Protein AF-A0A0C9UMD0-F1 (afdb_monomer)

Sequence (68 aa):
FIEGKPGCGKTYLIDAIASWLRSQGHIALVVEFSELAATLYEHGRTAHSMFNIPVQEVSANIINTLQT

Secondary structure (DSSP, 8-state):
-----TTS-HHHHHHHHHHHHHHTT-----EESSHHHHTTSTT-EEHHHHHT-------S--TTSS--

Radius of gyration: 18.56 Å; Cα contacts (8 Å, |Δi|>4): 53; chains: 1; bounding box: 60×32×29 Å

Solvent-accessible surface area (backbone atoms only — not comparable to full-atom values): 4541 Å² total; per-residue (Å²): 137,94,81,77,67,89,88,72,50,62,70,59,52,54,49,51,52,39,51,54,40,41,75,73,73,44,89,67,86,51,72,27,86,46,69,81,62,9,70,76,36,94,83,32,33,27,47,45,72,73,68,68,5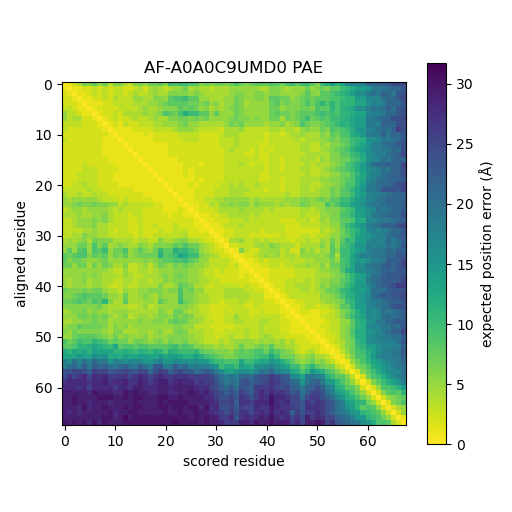0,79,81,83,77,81,70,87,73,76,78,78,79,80,83,124

Organism: Sphaerobolus stellatus (strain SS14) (NCBI:txid990650)

Foldseek 3Di:
DDDDDPPPCPLVVLQVVCVVCVVVVHHDAAEDQDPVSLVSHDNRDYPCVVVVPDDPDPPPPPPPPPPD

pLDDT: mean 83.44, std 13.73, range [39.97, 96.81]

InterPro domains:
  IPR010285 DNA helicase Pif1-like, DEAD-box helicase domain [PF05970] (1-63)
  IPR027417 P-loop containing nucleoside triphosphate hydrolase [G3DSA:3.40.50.300] (1-68)
  IPR027417 P-loop containing nucleoside triphosphate hydrolase [SSF52540] (1-44)

Structure (mmCIF, N/CA/C/O backbone):
data_AF-A0A0C9UMD0-F1
#
_entry.id   AF-A0A0C9UMD0-F1
#
loop_
_atom_site.group_PDB
_atom_site.id
_atom_site.type_symbol
_atom_site.label_atom_id
_atom_site.label_alt_id
_atom_site.label_comp_id
_atom_site.label_asym_id
_atom_site.label_entity_id
_atom_site.label_seq_id
_atom_site.pdbx_PDB_ins_code
_atom_site.Cartn_x
_atom_site.Cartn_y
_atom_site.Cartn_z
_atom_site.occupancy
_atom_site.B_iso_or_equiv
_atom_site.auth_seq_id
_atom_site.auth_comp_id
_atom_site.auth_asym_id
_atom_site.auth_atom_id
_atom_site.pdbx_PDB_model_num
ATOM 1 N N . 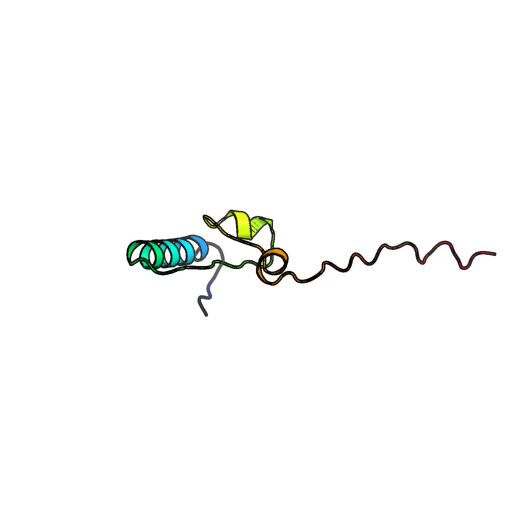PHE A 1 1 ? -7.914 0.049 -13.662 1.00 84.12 1 PHE A N 1
ATOM 2 C CA . PHE A 1 1 ? -6.603 0.622 -13.298 1.00 84.12 1 PHE A CA 1
ATOM 3 C C . PHE A 1 1 ? -6.812 2.026 -12.748 1.00 84.12 1 PHE A C 1
ATOM 5 O O . PHE A 1 1 ? -7.679 2.725 -13.260 1.00 84.12 1 PHE A O 1
ATOM 12 N N . ILE A 1 2 ? -6.096 2.406 -11.684 1.00 87.19 2 ILE A N 1
ATOM 13 C CA . ILE A 1 2 ? -6.123 3.767 -11.125 1.00 87.19 2 ILE A CA 1
ATOM 14 C C . ILE A 1 2 ? -4.874 4.484 -11.636 1.00 87.19 2 ILE A C 1
ATOM 16 O O . ILE A 1 2 ? -3.768 4.228 -11.167 1.00 87.19 2 ILE A O 1
ATOM 20 N N . GLU A 1 3 ? -5.05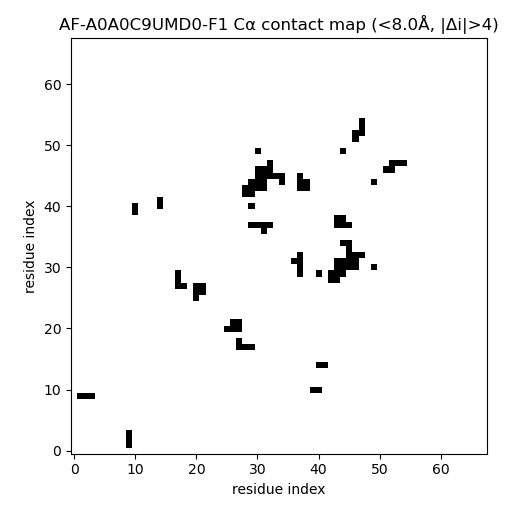0 5.374 -12.604 1.00 90.88 3 GLU A N 1
ATOM 21 C CA . GLU A 1 3 ? -3.961 6.124 -13.229 1.00 90.88 3 GLU A CA 1
ATOM 22 C C . GLU A 1 3 ? -4.081 7.618 -12.929 1.00 90.88 3 GLU A C 1
ATOM 24 O O . GLU A 1 3 ? -5.148 8.150 -12.633 1.00 90.88 3 GLU A O 1
ATOM 29 N N . GLY A 1 4 ? -2.962 8.331 -12.990 1.00 90.94 4 GLY A N 1
ATOM 30 C CA . GLY A 1 4 ? -2.968 9.789 -13.025 1.00 90.94 4 GLY A CA 1
ATOM 31 C C . GLY A 1 4 ? -1.577 10.363 -12.805 1.00 90.94 4 GLY A C 1
ATOM 32 O O . GLY A 1 4 ? -0.628 9.630 -12.535 1.00 90.94 4 GLY A O 1
ATOM 33 N N . LYS A 1 5 ? -1.475 11.688 -12.811 1.00 92.50 5 LYS A N 1
ATOM 34 C CA . LYS A 1 5 ? -0.198 12.385 -12.633 1.00 92.50 5 LYS A CA 1
ATOM 35 C C . LYS A 1 5 ? 0.416 12.153 -11.237 1.00 92.50 5 LYS A C 1
ATOM 37 O O . LYS A 1 5 ? -0.309 11.777 -10.301 1.00 92.50 5 LYS A O 1
ATOM 42 N N . PRO A 1 6 ? 1.735 12.358 -11.080 1.00 90.38 6 PRO A N 1
ATOM 43 C CA . PRO A 1 6 ? 2.370 12.429 -9.768 1.00 90.38 6 PRO A CA 1
ATOM 44 C C . PRO A 1 6 ? 1.643 13.433 -8.864 1.00 90.38 6 PRO A C 1
ATOM 46 O O . PRO A 1 6 ? 1.145 14.450 -9.341 1.00 90.38 6 PRO A O 1
ATOM 49 N N . GLY A 1 7 ? 1.537 13.132 -7.570 1.00 90.50 7 GLY A N 1
ATOM 50 C CA . GLY A 1 7 ? 0.888 14.020 -6.598 1.00 90.50 7 GLY A CA 1
ATOM 51 C C . GLY A 1 7 ? -0.643 13.930 -6.510 1.00 90.50 7 GLY A C 1
ATOM 52 O O . GLY A 1 7 ? -1.216 14.531 -5.612 1.00 90.50 7 GLY A O 1
ATOM 53 N N . CYS A 1 8 ? -1.335 13.139 -7.341 1.00 92.06 8 CYS A N 1
ATOM 54 C CA . CYS A 1 8 ? -2.801 12.991 -7.234 1.00 92.06 8 CYS A CA 1
ATOM 55 C C . CYS A 1 8 ? -3.272 12.033 -6.116 1.00 92.06 8 CYS A C 1
ATOM 57 O O . CYS A 1 8 ? -4.370 11.496 -6.210 1.00 92.06 8 CYS A O 1
ATOM 59 N N . GLY A 1 9 ? -2.439 11.728 -5.116 1.00 91.62 9 GLY A N 1
ATOM 60 C CA . GLY A 1 9 ? -2.857 10.926 -3.955 1.00 91.62 9 GLY A CA 1
ATOM 61 C C . GLY A 1 9 ? -3.219 9.461 -4.242 1.00 91.62 9 GLY A C 1
ATOM 62 O O . GLY A 1 9 ? -3.968 8.863 -3.481 1.00 91.62 9 GLY A O 1
ATOM 63 N N . LYS A 1 10 ? -2.696 8.857 -5.318 1.00 92.88 10 LYS A N 1
ATOM 64 C CA . LYS A 1 10 ? -2.984 7.450 -5.669 1.00 92.88 10 LYS A CA 1
ATOM 65 C C . LYS A 1 10 ? -2.650 6.476 -4.544 1.00 92.88 10 LYS A C 1
ATOM 67 O O . LYS A 1 10 ? -3.467 5.625 -4.225 1.00 92.88 10 LYS A O 1
ATOM 72 N N . THR A 1 11 ? -1.488 6.646 -3.923 1.00 91.44 11 THR A N 1
ATOM 73 C CA . THR A 1 11 ? -1.057 5.847 -2.770 1.00 91.44 11 THR A CA 1
ATOM 74 C C . THR A 1 11 ? -2.077 5.919 -1.635 1.00 91.44 11 THR A C 1
ATOM 76 O O . THR A 1 11 ? -2.531 4.889 -1.153 1.00 91.44 11 THR A O 1
ATOM 79 N N . TYR A 1 12 ? -2.515 7.133 -1.286 1.00 91.94 12 TYR A N 1
ATOM 80 C CA . TYR A 1 12 ? -3.526 7.348 -0.253 1.00 91.94 12 TYR A CA 1
ATOM 81 C C . TYR A 1 12 ? -4.866 6.690 -0.605 1.00 91.94 12 TYR A C 1
ATOM 83 O O . TYR A 1 12 ? -5.493 6.065 0.241 1.00 91.94 12 TYR A O 1
ATOM 91 N N . LEU A 1 13 ? -5.293 6.781 -1.867 1.00 93.56 13 LEU A N 1
ATOM 92 C CA . LEU A 1 13 ? -6.532 6.152 -2.320 1.00 93.56 13 LEU A CA 1
ATOM 93 C C . LEU A 1 13 ? -6.479 4.621 -2.205 1.00 93.56 13 LEU A C 1
ATOM 95 O O . LEU A 1 13 ? -7.444 4.015 -1.746 1.00 93.56 13 LEU A O 1
ATOM 99 N N . ILE A 1 14 ? -5.369 3.997 -2.606 1.00 93.06 14 ILE A N 1
ATOM 100 C CA . ILE A 1 14 ? -5.188 2.542 -2.486 1.00 93.06 14 ILE A CA 1
ATOM 101 C C . ILE A 1 14 ? -5.224 2.115 -1.016 1.00 93.06 14 ILE A C 1
ATOM 103 O O . ILE A 1 14 ? -5.904 1.145 -0.684 1.00 93.06 14 ILE A O 1
ATOM 107 N N . ASP A 1 15 ? -4.556 2.861 -0.138 1.00 92.19 15 ASP A N 1
ATOM 108 C CA . ASP A 1 15 ? -4.535 2.577 1.296 1.00 92.19 15 ASP A CA 1
ATOM 109 C C . ASP A 1 15 ? -5.917 2.749 1.953 1.00 92.19 15 ASP A C 1
ATOM 111 O O . ASP A 1 15 ? -6.363 1.898 2.727 1.00 92.19 15 ASP A O 1
ATOM 115 N N . ALA A 1 16 ? -6.666 3.783 1.556 1.00 93.81 16 ALA A N 1
ATOM 116 C CA . ALA A 1 16 ? -8.040 4.000 2.003 1.00 93.81 16 ALA A CA 1
ATOM 117 C C . ALA A 1 16 ? -8.976 2.858 1.571 1.00 93.81 16 ALA A C 1
ATOM 119 O O . ALA A 1 16 ? -9.778 2.376 2.372 1.00 93.81 16 ALA A O 1
ATOM 120 N N . ILE A 1 17 ? -8.854 2.382 0.327 1.00 94.06 17 ILE A N 1
ATOM 121 C CA . ILE A 1 17 ? -9.636 1.244 -0.177 1.00 94.06 17 ILE A CA 1
ATOM 122 C C . ILE A 1 17 ? -9.272 -0.036 0.582 1.00 94.06 17 ILE A C 1
ATOM 124 O O . ILE A 1 17 ? -10.165 -0.773 1.003 1.00 94.06 17 ILE A O 1
ATOM 128 N N . ALA A 1 18 ? -7.980 -0.299 0.792 1.00 93.19 18 ALA A N 1
ATOM 129 C CA . ALA A 1 18 ? -7.523 -1.467 1.539 1.00 93.19 18 ALA A CA 1
ATOM 130 C C . ALA A 1 18 ? -8.034 -1.445 2.988 1.00 93.19 18 ALA A C 1
ATOM 132 O O . ALA A 1 18 ? -8.537 -2.455 3.480 1.00 93.19 18 ALA A O 1
ATOM 133 N N . SER A 1 19 ? -7.974 -0.289 3.648 1.00 93.44 19 SER A N 1
ATOM 134 C CA . SER A 1 19 ? -8.488 -0.088 5.007 1.00 93.44 19 SER A CA 1
ATOM 135 C C . SER A 1 19 ? -10.000 -0.279 5.086 1.00 93.44 19 SER A C 1
ATOM 137 O O . SER A 1 19 ? -10.494 -0.964 5.983 1.00 93.44 19 SER A O 1
ATOM 139 N N . TRP A 1 20 ? -10.744 0.252 4.115 1.00 95.06 20 TRP A N 1
ATOM 140 C CA . TRP A 1 20 ? -12.185 0.043 4.027 1.00 95.06 20 TRP A CA 1
ATOM 141 C C . TRP A 1 20 ? -12.530 -1.443 3.869 1.00 95.06 20 TRP A C 1
ATOM 143 O O . TRP A 1 20 ? -13.335 -1.958 4.642 1.00 95.06 20 TRP A O 1
ATOM 153 N N . LEU A 1 21 ? -11.865 -2.167 2.964 1.00 95.56 21 LEU A N 1
ATOM 154 C CA . LEU A 1 21 ? -12.061 -3.613 2.795 1.00 95.56 21 LEU A CA 1
ATOM 155 C C . LEU A 1 21 ? -11.753 -4.392 4.081 1.00 95.56 21 LEU A C 1
ATOM 157 O O . LEU A 1 21 ? -12.541 -5.248 4.487 1.00 95.56 21 LEU A O 1
ATOM 161 N N . ARG A 1 22 ? -10.650 -4.060 4.760 1.00 93.62 22 ARG A N 1
ATOM 162 C CA . ARG A 1 22 ? -10.264 -4.678 6.039 1.00 93.62 22 ARG A CA 1
ATOM 163 C C . ARG A 1 22 ? -11.297 -4.418 7.135 1.00 93.62 22 ARG A C 1
ATOM 165 O O . ARG A 1 22 ? -11.609 -5.332 7.891 1.00 93.62 22 ARG A O 1
ATOM 172 N N . SER A 1 23 ? -11.887 -3.221 7.181 1.00 94.69 23 SER A N 1
ATOM 173 C CA . SER A 1 23 ? -12.958 -2.891 8.137 1.00 94.69 23 SER A CA 1
ATOM 174 C C . SER A 1 23 ? -14.215 -3.748 7.960 1.00 94.69 23 SER A C 1
ATOM 176 O O . SER A 1 23 ? -14.936 -3.985 8.923 1.00 94.69 23 SER A O 1
ATOM 178 N N . GLN A 1 24 ? -14.462 -4.243 6.744 1.00 96.81 24 GLN A N 1
ATOM 179 C CA . GLN A 1 24 ? -15.573 -5.146 6.431 1.00 96.81 24 GLN A CA 1
ATOM 180 C C . GLN A 1 24 ? -15.212 -6.626 6.662 1.00 96.81 24 GLN A C 1
ATOM 182 O O . GLN A 1 24 ? -16.0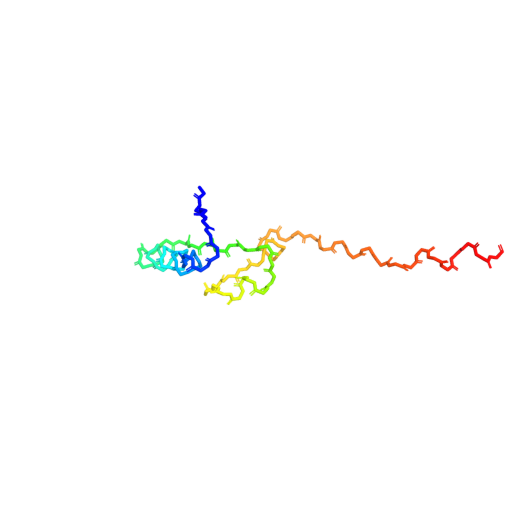00 -7.514 6.347 1.00 96.81 24 GLN A O 1
ATOM 187 N N . GLY A 1 25 ? -14.018 -6.913 7.193 1.00 95.00 25 GLY A N 1
ATOM 188 C CA . GLY A 1 25 ? -13.525 -8.272 7.422 1.00 95.00 25 GLY A CA 1
ATOM 189 C C . GLY A 1 25 ? -12.962 -8.957 6.173 1.00 95.00 25 GLY A C 1
ATOM 190 O O . GLY A 1 25 ? -12.743 -10.168 6.193 1.00 95.00 25 GLY A O 1
ATOM 191 N N . HIS A 1 26 ? -12.712 -8.220 5.085 1.00 95.50 26 HIS A N 1
ATOM 192 C CA . HIS A 1 26 ? -12.077 -8.773 3.889 1.00 95.50 26 HIS A CA 1
ATOM 193 C C . 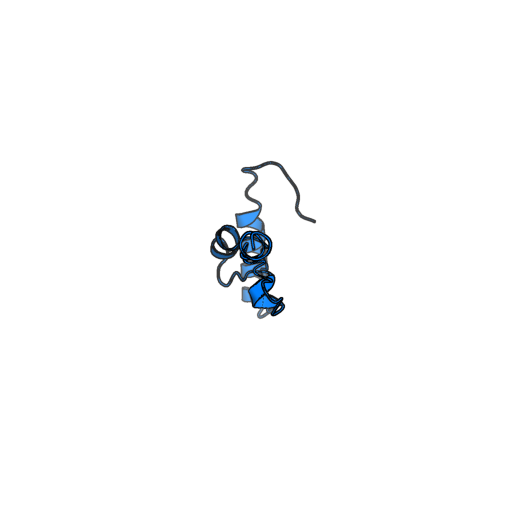HIS A 1 26 ? -10.549 -8.753 3.984 1.00 95.50 26 HIS A C 1
ATOM 195 O O . HIS A 1 26 ? -9.939 -7.894 4.622 1.00 95.50 26 HIS A O 1
ATOM 201 N N . ILE A 1 27 ? -9.915 -9.687 3.273 1.00 91.88 27 ILE A N 1
ATOM 202 C CA . ILE A 1 27 ? -8.460 -9.739 3.135 1.00 91.88 27 ILE A CA 1
ATOM 203 C C . ILE A 1 27 ? -8.053 -8.855 1.950 1.00 91.88 27 ILE A C 1
ATOM 205 O O . ILE A 1 27 ? -8.351 -9.175 0.801 1.00 91.88 27 ILE A O 1
ATOM 209 N N . ALA A 1 28 ? -7.357 -7.750 2.230 1.00 92.38 28 ALA A N 1
ATOM 210 C CA . ALA A 1 28 ? -6.800 -6.853 1.217 1.00 92.38 28 ALA A CA 1
ATOM 211 C C . ALA A 1 28 ? -5.272 -7.009 1.131 1.00 92.38 28 ALA A C 1
ATOM 213 O O . ALA A 1 28 ? -4.550 -6.653 2.070 1.00 92.38 28 ALA A O 1
ATOM 214 N N . LEU A 1 29 ? -4.796 -7.527 -0.006 1.00 91.81 29 LEU A N 1
ATOM 215 C CA . LEU A 1 29 ? -3.377 -7.696 -0.327 1.00 91.81 29 LEU A CA 1
ATOM 216 C C . LEU A 1 29 ? -2.917 -6.553 -1.233 1.00 91.81 29 LEU A C 1
ATOM 218 O O . LEU A 1 29 ? -3.406 -6.417 -2.353 1.00 91.81 29 LEU A O 1
ATOM 222 N N . VAL A 1 30 ? -1.973 -5.744 -0.751 1.00 92.00 30 VAL A N 1
ATOM 223 C CA . VAL A 1 30 ? -1.370 -4.661 -1.536 1.00 92.00 30 VAL A CA 1
ATOM 224 C C . VAL A 1 30 ? 0.013 -5.105 -1.989 1.00 92.00 30 VAL A C 1
ATOM 226 O O . VAL A 1 30 ? 0.891 -5.357 -1.161 1.00 92.00 30 VAL A O 1
ATOM 229 N N . VAL A 1 31 ? 0.180 -5.233 -3.305 1.00 90.19 31 VAL A N 1
ATOM 230 C CA . VAL A 1 31 ? 1.417 -5.710 -3.927 1.00 90.19 31 VAL A CA 1
ATOM 231 C C . VAL A 1 31 ? 2.022 -4.598 -4.766 1.00 90.19 31 VAL A C 1
ATOM 233 O O . VAL A 1 31 ? 1.349 -4.030 -5.625 1.00 90.19 31 VAL A O 1
ATOM 236 N N . GLU A 1 32 ? 3.291 -4.303 -4.524 1.00 88.44 32 GLU A N 1
ATOM 237 C CA . GLU A 1 32 ? 4.044 -3.276 -5.243 1.00 88.44 32 GLU A CA 1
ATOM 238 C C . GLU A 1 32 ? 5.319 -3.888 -5.846 1.00 88.44 32 GLU A C 1
ATOM 240 O O . GLU A 1 32 ? 5.763 -4.958 -5.425 1.00 88.44 32 GLU A O 1
ATOM 245 N N . PHE A 1 33 ? 5.864 -3.297 -6.909 1.00 86.00 33 PHE A N 1
ATOM 246 C CA . PHE A 1 33 ? 7.012 -3.881 -7.613 1.00 86.00 33 PHE A CA 1
ATOM 247 C C . PHE A 1 33 ? 8.339 -3.466 -6.970 1.00 86.00 33 PHE A C 1
ATOM 249 O O . PHE A 1 33 ? 9.260 -4.276 -6.889 1.00 86.00 33 PHE A O 1
ATOM 256 N N . SER A 1 34 ? 8.423 -2.231 -6.476 1.00 85.50 34 SER A N 1
ATOM 257 C CA . SER A 1 34 ? 9.564 -1.751 -5.705 1.00 85.50 34 SER A CA 1
ATOM 258 C C . SER A 1 34 ? 9.462 -2.178 -4.239 1.00 85.50 34 SER A C 1
ATOM 260 O O . SER A 1 34 ? 8.395 -2.416 -3.684 1.00 85.50 34 SER A O 1
ATOM 262 N N . GLU A 1 35 ? 10.596 -2.286 -3.562 1.00 82.38 35 GLU A N 1
ATOM 263 C CA . GLU A 1 35 ? 10.585 -2.440 -2.106 1.00 82.38 35 GLU A CA 1
ATOM 264 C C . GLU A 1 35 ? 10.232 -1.114 -1.422 1.00 82.38 35 GLU A C 1
ATOM 266 O O . GLU A 1 35 ? 9.495 -1.081 -0.438 1.00 82.38 35 GLU A O 1
ATOM 271 N N . LEU A 1 36 ? 10.691 0.000 -1.998 1.00 85.38 36 LEU A N 1
ATOM 272 C CA . LEU A 1 36 ? 10.511 1.335 -1.430 1.00 85.38 36 LEU A CA 1
ATOM 273 C C . LEU A 1 36 ? 9.088 1.874 -1.544 1.00 85.38 36 LEU A C 1
ATOM 275 O O . LEU A 1 36 ? 8.728 2.758 -0.773 1.00 85.38 36 LEU A O 1
ATOM 279 N N . ALA A 1 37 ? 8.287 1.400 -2.497 1.00 85.50 37 ALA A N 1
ATOM 280 C CA . ALA A 1 37 ? 6.884 1.786 -2.556 1.00 85.50 37 ALA A CA 1
ATOM 281 C C . ALA A 1 37 ? 5.962 0.721 -1.930 1.00 85.50 37 ALA A C 1
ATOM 283 O O . ALA A 1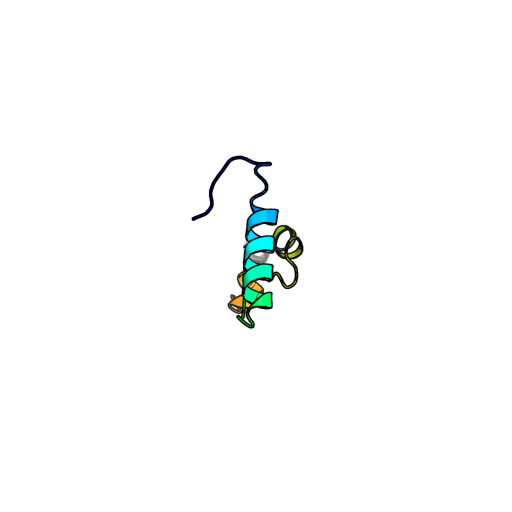 37 ? 4.857 1.069 -1.521 1.00 85.50 37 ALA A O 1
ATOM 284 N N . ALA A 1 38 ? 6.426 -0.516 -1.700 1.00 87.31 38 ALA A N 1
ATOM 285 C CA . ALA A 1 38 ? 5.731 -1.493 -0.865 1.00 87.31 38 ALA A CA 1
ATOM 286 C C . ALA A 1 38 ? 5.653 -1.020 0.593 1.00 87.31 38 ALA A C 1
ATOM 288 O O . ALA A 1 38 ? 4.624 -1.204 1.239 1.00 87.31 38 ALA A O 1
ATOM 289 N N . THR A 1 39 ? 6.699 -0.356 1.095 1.00 87.56 39 THR A N 1
ATOM 290 C CA . THR A 1 39 ? 6.726 0.218 2.452 1.00 87.56 39 THR A CA 1
ATOM 291 C C . THR A 1 39 ? 5.765 1.391 2.647 1.00 87.56 39 THR A C 1
ATOM 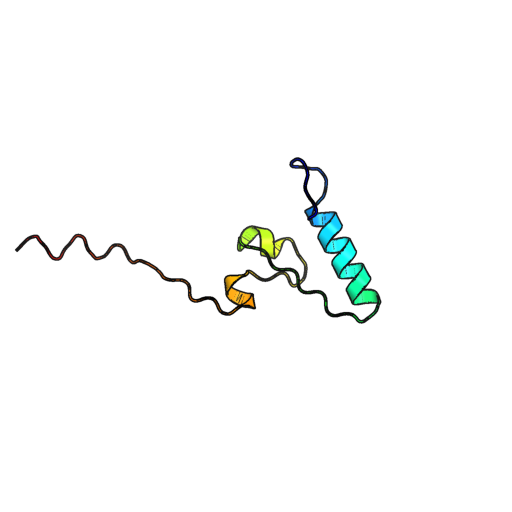293 O O . THR A 1 39 ? 5.461 1.730 3.788 1.00 87.56 39 THR A O 1
ATOM 296 N N . LEU A 1 40 ? 5.238 1.987 1.570 1.00 88.44 40 LEU A N 1
ATOM 297 C CA . LEU A 1 40 ? 4.220 3.041 1.661 1.00 88.44 40 LEU A CA 1
ATOM 298 C C . LEU A 1 40 ? 2.844 2.514 2.089 1.00 88.44 40 LEU A C 1
ATOM 300 O O . LEU A 1 40 ? 1.973 3.318 2.410 1.00 88.44 40 LEU A O 1
ATOM 304 N N . TYR A 1 41 ? 2.635 1.196 2.072 1.00 87.56 41 TYR A N 1
ATOM 305 C CA . TYR A 1 41 ? 1.358 0.576 2.406 1.00 87.56 41 TYR A CA 1
ATOM 306 C C . TYR A 1 41 ? 1.467 -0.232 3.691 1.00 87.56 41 TYR A C 1
ATOM 308 O O . TYR A 1 41 ? 2.389 -1.032 3.872 1.00 87.56 41 TYR A O 1
ATOM 316 N N . GLU A 1 42 ? 0.474 -0.099 4.567 1.00 80.06 42 GLU A N 1
ATOM 317 C CA . GLU A 1 42 ? 0.405 -0.922 5.765 1.00 80.06 42 GLU A CA 1
ATOM 318 C C . GLU A 1 42 ? 0.149 -2.385 5.362 1.00 80.06 42 GLU A C 1
ATOM 320 O O . GLU A 1 42 ? -0.877 -2.719 4.751 1.00 80.06 42 GLU A O 1
ATOM 325 N N . HIS A 1 43 ? 1.102 -3.262 5.700 1.00 83.00 43 HIS A N 1
ATOM 326 C CA . HIS A 1 43 ? 1.180 -4.660 5.248 1.00 83.00 43 HIS A CA 1
ATOM 327 C C . HIS A 1 43 ? 1.468 -4.837 3.748 1.00 83.00 43 HIS A C 1
ATOM 329 O O . HIS A 1 43 ? 1.235 -5.917 3.200 1.00 83.00 43 HIS A O 1
ATOM 335 N N . GLY A 1 44 ? 1.998 -3.805 3.087 1.00 86.69 44 GLY A N 1
ATOM 336 C CA . GLY A 1 44 ? 2.494 -3.907 1.723 1.00 86.69 44 GLY A CA 1
ATOM 337 C C . GLY A 1 44 ? 3.586 -4.967 1.599 1.00 86.69 44 GLY A C 1
ATOM 338 O O . GLY A 1 44 ? 4.375 -5.223 2.520 1.00 86.69 44 GLY A O 1
ATOM 339 N N . ARG A 1 45 ? 3.605 -5.639 0.453 1.00 87.81 45 ARG A N 1
ATOM 340 C CA . ARG A 1 45 ? 4.614 -6.640 0.114 1.00 87.81 45 ARG A CA 1
ATOM 341 C C . ARG A 1 45 ? 5.041 -6.450 -1.330 1.00 87.81 45 ARG A C 1
ATOM 343 O O . ARG A 1 45 ? 4.252 -6.027 -2.174 1.00 87.81 45 ARG A O 1
ATOM 350 N N . THR A 1 46 ? 6.288 -6.788 -1.617 1.00 90.56 46 THR A N 1
ATOM 351 C CA . THR A 1 46 ? 6.769 -6.773 -2.995 1.00 90.56 46 THR A CA 1
ATOM 352 C C . THR A 1 46 ? 6.178 -7.942 -3.776 1.00 90.56 46 THR A C 1
ATOM 354 O O . THR A 1 46 ? 5.875 -8.991 -3.200 1.00 90.56 46 THR A O 1
ATOM 357 N N . ALA A 1 47 ? 6.052 -7.807 -5.096 1.00 87.06 47 ALA A N 1
ATOM 358 C CA . ALA A 1 47 ? 5.647 -8.916 -5.963 1.00 87.06 47 ALA A CA 1
ATOM 359 C C . ALA A 1 47 ? 6.554 -10.146 -5.776 1.00 87.06 47 ALA A C 1
ATOM 361 O O . ALA A 1 47 ? 6.062 -11.271 -5.711 1.00 87.06 47 ALA A O 1
ATOM 362 N N . HIS A 1 48 ? 7.859 -9.921 -5.589 1.00 85.75 48 HIS A N 1
ATOM 363 C CA . HIS A 1 48 ? 8.828 -10.973 -5.286 1.00 85.75 48 HIS A CA 1
ATOM 364 C C . HIS A 1 48 ? 8.491 -11.739 -4.007 1.00 85.75 48 HIS A C 1
ATOM 366 O O . HIS A 1 48 ? 8.433 -12.966 -4.034 1.00 85.75 48 HIS A O 1
ATOM 372 N N . SER A 1 49 ? 8.213 -11.032 -2.908 1.00 86.44 49 SER A N 1
ATOM 373 C CA . SER A 1 49 ? 7.868 -11.663 -1.632 1.00 86.44 49 SER A CA 1
ATOM 374 C C . SER A 1 49 ? 6.481 -12.313 -1.652 1.00 86.44 49 SER A C 1
ATOM 376 O O . SER A 1 49 ? 6.314 -13.385 -1.078 1.00 86.44 49 SER A O 1
ATOM 378 N N . MET A 1 50 ? 5.498 -11.711 -2.329 1.00 89.25 50 MET A N 1
ATOM 379 C CA . MET A 1 50 ? 4.126 -12.235 -2.379 1.00 89.25 50 MET A CA 1
ATOM 380 C C . MET A 1 50 ? 3.988 -13.494 -3.215 1.00 89.25 50 MET A C 1
ATOM 382 O O . MET A 1 50 ? 3.287 -14.422 -2.819 1.00 89.25 50 MET A O 1
ATOM 386 N N . PHE A 1 51 ? 4.624 -13.514 -4.383 1.00 88.19 51 PHE A N 1
ATOM 387 C CA . PHE A 1 51 ? 4.507 -14.616 -5.334 1.00 88.19 51 PHE A CA 1
ATOM 388 C C . PHE A 1 51 ? 5.691 -15.580 -5.262 1.00 88.19 51 PHE A C 1
ATOM 390 O O . PHE A 1 51 ? 5.770 -16.505 -6.066 1.00 88.19 51 PHE A O 1
ATOM 397 N N . ASN A 1 52 ? 6.598 -15.369 -4.302 1.00 86.56 52 ASN A N 1
ATOM 398 C CA . ASN A 1 52 ? 7.817 -16.150 -4.129 1.00 86.56 52 ASN A CA 1
ATOM 399 C C . ASN A 1 52 ? 8.638 -16.236 -5.434 1.00 86.56 52 ASN A C 1
ATOM 401 O O . ASN A 1 52 ? 9.141 -17.298 -5.803 1.00 86.56 52 ASN A O 1
ATOM 405 N N . ILE A 1 53 ? 8.716 -15.118 -6.169 1.00 86.56 53 ILE A N 1
ATOM 406 C CA . ILE A 1 53 ? 9.422 -15.050 -7.453 1.00 86.56 53 ILE A CA 1
ATOM 407 C C . ILE A 1 53 ? 10.922 -14.971 -7.156 1.00 86.56 53 ILE A C 1
ATOM 409 O O . ILE A 1 53 ? 11.354 -13.984 -6.548 1.00 86.56 53 ILE A O 1
ATOM 413 N N . PRO A 1 54 ? 11.725 -15.956 -7.597 1.00 81.38 54 PRO A N 1
ATOM 414 C CA . PRO A 1 54 ? 13.153 -15.973 -7.326 1.00 81.38 54 PRO A CA 1
ATOM 415 C C . PRO A 1 54 ? 13.825 -14.758 -7.967 1.00 81.38 54 PRO A C 1
ATOM 417 O O . PRO A 1 54 ? 13.641 -14.476 -9.152 1.00 81.38 54 PRO A O 1
ATOM 420 N N . VAL A 1 55 ? 14.619 -14.042 -7.175 1.00 78.50 55 VAL A N 1
ATOM 421 C CA . VAL A 1 55 ? 15.486 -12.978 -7.678 1.00 78.50 55 VAL A CA 1
ATOM 422 C C . VAL A 1 55 ? 16.686 -13.660 -8.329 1.00 78.50 55 VAL A C 1
ATOM 424 O O . VAL A 1 55 ? 17.521 -14.249 -7.647 1.00 78.50 55 VAL A O 1
ATOM 427 N N . GLN A 1 56 ? 16.745 -13.646 -9.661 1.00 75.44 56 GLN A N 1
ATOM 428 C CA . GLN A 1 56 ? 17.944 -14.075 -10.375 1.00 75.44 56 GLN A CA 1
ATOM 429 C C . GLN A 1 56 ? 18.990 -12.967 -10.270 1.00 75.44 56 GLN A C 1
ATOM 431 O O . GLN A 1 56 ? 18.966 -11.999 -11.029 1.00 75.44 56 GLN A O 1
ATOM 436 N N . GLU A 1 57 ? 19.917 -13.107 -9.327 1.00 68.88 57 GLU A N 1
ATOM 437 C CA . GLU A 1 57 ? 21.138 -12.314 -9.343 1.00 68.88 57 GLU A CA 1
ATOM 438 C C . GLU A 1 57 ? 22.039 -12.834 -10.463 1.00 68.88 57 GLU A C 1
ATOM 440 O O . GLU A 1 57 ? 22.731 -13.844 -10.326 1.00 68.88 57 GLU A O 1
ATOM 445 N N . VAL A 1 58 ? 22.035 -12.147 -11.605 1.00 66.25 58 VAL A N 1
ATOM 446 C CA . VAL A 1 58 ? 23.083 -12.334 -12.609 1.00 66.25 58 VAL A CA 1
ATOM 447 C C . VAL A 1 58 ? 24.350 -11.702 -12.041 1.00 66.25 58 VAL A C 1
ATOM 449 O O . VAL A 1 58 ? 24.654 -10.537 -12.289 1.00 66.25 58 VAL A O 1
ATOM 452 N N . SER A 1 59 ? 25.079 -12.456 -11.215 1.00 57.06 59 SER A N 1
ATOM 453 C CA . SER A 1 59 ? 26.391 -12.030 -10.742 1.00 57.06 59 SER A CA 1
ATOM 454 C C . SER A 1 59 ? 27.290 -11.828 -11.962 1.00 57.06 59 SER A C 1
ATOM 456 O O . SER A 1 59 ? 27.486 -12.755 -12.752 1.00 57.06 59 SER A O 1
ATOM 458 N N . ALA A 1 60 ? 27.833 -10.625 -12.118 1.00 60.25 60 ALA A N 1
ATOM 459 C CA . ALA A 1 60 ? 28.757 -10.242 -13.181 1.00 60.25 60 ALA A CA 1
ATOM 460 C C . ALA A 1 60 ? 30.149 -10.900 -13.026 1.00 6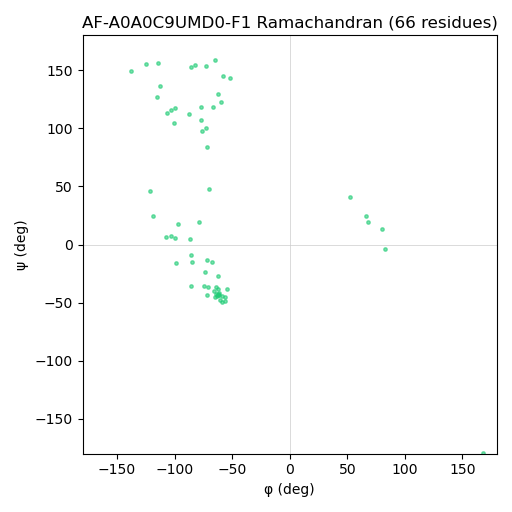0.25 60 ALA A C 1
ATOM 462 O O . ALA A 1 60 ? 31.174 -10.237 -13.131 1.00 60.25 60 ALA A O 1
ATOM 463 N N . ASN A 1 61 ? 30.203 -12.212 -12.784 1.00 55.41 61 ASN A N 1
ATOM 464 C CA . ASN A 1 61 ? 31.435 -12.995 -12.658 1.00 55.41 61 ASN A CA 1
ATOM 465 C C . ASN A 1 61 ? 31.834 -13.719 -13.957 1.00 55.41 61 ASN A C 1
ATOM 467 O O . ASN A 1 61 ? 32.656 -14.627 -13.924 1.00 55.41 61 ASN A O 1
ATOM 471 N N . ILE A 1 62 ? 31.297 -13.323 -15.117 1.00 57.66 62 ILE A N 1
ATOM 472 C CA . ILE A 1 62 ? 31.672 -13.931 -16.411 1.00 57.66 62 ILE A CA 1
ATOM 473 C C . ILE A 1 62 ? 32.930 -13.274 -17.029 1.00 57.66 62 ILE A C 1
ATOM 475 O O . ILE A 1 62 ? 33.495 -13.803 -17.980 1.00 57.66 62 ILE A O 1
ATOM 479 N N . ILE A 1 63 ? 33.449 -12.163 -16.488 1.00 57.34 63 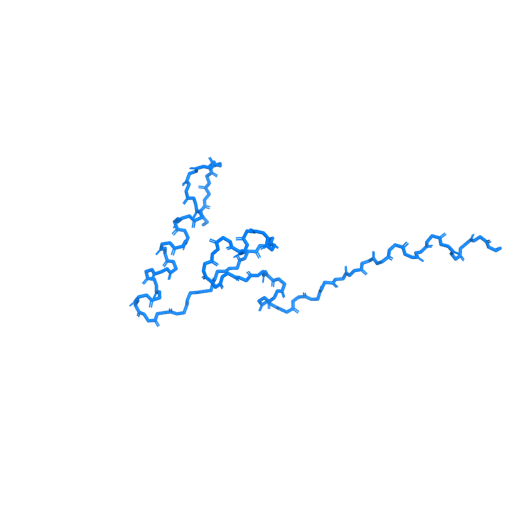ILE A N 1
ATOM 480 C CA . ILE A 1 63 ? 34.519 -11.406 -17.177 1.00 57.34 63 ILE A CA 1
ATOM 481 C C . ILE A 1 63 ? 35.944 -11.948 -16.910 1.00 57.34 63 ILE A C 1
ATOM 483 O O . ILE A 1 63 ? 36.848 -11.663 -17.687 1.00 57.34 63 ILE A O 1
ATOM 487 N N . ASN A 1 64 ? 36.171 -12.809 -15.907 1.00 55.91 64 ASN A N 1
ATOM 488 C CA . ASN A 1 64 ? 37.539 -13.245 -15.556 1.00 55.91 64 ASN A CA 1
ATOM 489 C C . ASN A 1 64 ? 37.948 -14.657 -16.017 1.00 55.91 64 ASN A C 1
ATOM 491 O O . ASN A 1 64 ? 39.029 -15.110 -15.652 1.00 55.91 64 ASN A O 1
ATOM 495 N N . THR A 1 65 ? 37.152 -15.365 -16.826 1.00 52.22 65 THR A N 1
ATOM 496 C CA . THR A 1 65 ? 37.481 -16.756 -17.227 1.00 52.22 65 THR A CA 1
ATOM 497 C C . THR A 1 65 ? 37.937 -16.906 -18.688 1.00 52.22 65 THR A C 1
ATOM 499 O O . THR A 1 65 ? 38.158 -18.022 -19.136 1.00 52.22 65 THR A O 1
ATOM 502 N N . LEU A 1 66 ? 38.135 -15.812 -19.438 1.00 58.41 66 LEU A N 1
ATOM 503 C CA . LEU A 1 66 ? 38.611 -15.857 -20.838 1.00 58.41 66 LEU A CA 1
ATOM 504 C C . LEU A 1 66 ? 39.959 -15.142 -21.076 1.00 58.41 66 LEU A C 1
ATOM 506 O O . LEU A 1 66 ? 40.241 -14.722 -22.195 1.00 58.41 66 LEU A O 1
ATOM 510 N N . GLN A 1 67 ? 40.801 -14.997 -20.046 1.00 43.19 67 GLN A N 1
ATOM 511 C CA . GLN A 1 67 ? 42.169 -14.458 -20.182 1.00 43.19 67 GLN A CA 1
ATOM 512 C C . GLN A 1 67 ? 43.255 -15.446 -19.706 1.00 43.19 67 GLN A C 1
ATOM 514 O O . GLN A 1 67 ? 44.173 -15.059 -18.986 1.00 43.19 67 GLN A O 1
ATOM 519 N N . THR A 1 68 ? 43.158 -16.714 -20.114 1.00 39.97 68 THR A N 1
ATOM 520 C CA . THR A 1 68 ? 44.301 -17.653 -20.143 1.00 39.97 68 THR A CA 1
ATOM 521 C C . THR A 1 68 ? 44.679 -17.968 -21.572 1.00 39.97 68 THR A C 1
ATOM 523 O O . THR A 1 68 ? 43.734 -18.250 -22.344 1.00 39.97 68 THR A O 1
#

Mean predicted aligned error: 9.31 Å